Protein AF-A0A7Z8JWU4-F1 (afdb_monomer_lite)

Organism: NCBI:txid156981

Radius of gyration: 21.18 Å; chains: 1; bounding box: 43×50×63 Å

pLDDT: mean 73.36, std 18.47, range [32.0, 95.5]

Structure (mmCIF, N/CA/C/O backbone):
data_AF-A0A7Z8JWU4-F1
#
_entry.id   AF-A0A7Z8JWU4-F1
#
loop_
_atom_site.group_PDB
_atom_site.id
_atom_site.type_symbol
_atom_site.label_atom_id
_atom_site.label_alt_id
_atom_site.label_comp_id
_atom_site.label_asym_id
_atom_site.label_entity_id
_atom_site.label_seq_id
_atom_site.pdbx_PDB_ins_code
_atom_site.Cartn_x
_atom_site.Cartn_y
_atom_site.Cartn_z
_atom_site.occupancy
_atom_site.B_iso_or_equiv
_atom_site.auth_seq_id
_atom_site.auth_comp_id
_atom_site.auth_asym_id
_atom_site.auth_atom_id
_atom_site.pdbx_PDB_model_num
ATOM 1 N N . PRO A 1 1 ? 30.244 -22.881 6.548 1.00 42.47 1 PRO A N 1
ATOM 2 C CA . PRO A 1 1 ? 29.999 -21.462 6.187 1.00 42.47 1 PRO A CA 1
ATOM 3 C C . PRO A 1 1 ? 28.739 -21.293 5.316 1.00 42.47 1 PRO A C 1
ATOM 5 O O . PRO A 1 1 ? 28.680 -21.822 4.210 1.00 42.47 1 PRO A O 1
ATOM 8 N N . ARG A 1 2 ? 27.708 -20.597 5.823 1.00 36.19 2 ARG A N 1
ATOM 9 C CA . ARG A 1 2 ? 26.534 -20.232 5.013 1.00 36.19 2 ARG A CA 1
ATOM 10 C C . ARG A 1 2 ? 26.975 -19.231 3.945 1.00 36.19 2 ARG A C 1
ATOM 12 O O . ARG A 1 2 ? 27.464 -18.157 4.278 1.00 36.19 2 ARG A O 1
ATOM 19 N N . ARG A 1 3 ? 26.824 -19.609 2.674 1.00 32.00 3 ARG A N 1
ATOM 20 C CA . ARG A 1 3 ? 27.004 -18.713 1.526 1.00 32.00 3 ARG A CA 1
ATOM 21 C C . ARG A 1 3 ? 26.084 -17.498 1.734 1.00 32.00 3 ARG A C 1
ATOM 23 O O . ARG A 1 3 ? 24.912 -17.722 2.048 1.00 32.00 3 ARG A O 1
ATOM 30 N N . PRO A 1 4 ? 26.570 -16.250 1.617 1.00 38.50 4 PRO A N 1
ATOM 31 C CA . PRO A 1 4 ? 25.686 -15.095 1.702 1.00 38.50 4 PRO A CA 1
ATOM 32 C C . PRO A 1 4 ? 24.605 -15.240 0.627 1.00 38.50 4 PRO A C 1
ATOM 34 O O . PRO A 1 4 ? 24.901 -15.663 -0.495 1.00 38.50 4 PRO A O 1
ATOM 37 N N . ALA A 1 5 ? 23.350 -14.955 0.983 1.00 45.38 5 ALA A N 1
ATOM 38 C CA . ALA A 1 5 ? 22.288 -14.857 -0.007 1.00 45.38 5 ALA A CA 1
ATOM 39 C C . ALA A 1 5 ? 22.748 -13.841 -1.059 1.00 45.38 5 ALA A C 1
ATOM 41 O O . ALA A 1 5 ? 23.210 -12.757 -0.698 1.00 45.38 5 ALA A O 1
ATOM 42 N N . ALA A 1 6 ? 22.715 -14.223 -2.337 1.00 43.41 6 ALA A N 1
ATOM 43 C CA . ALA A 1 6 ? 23.069 -1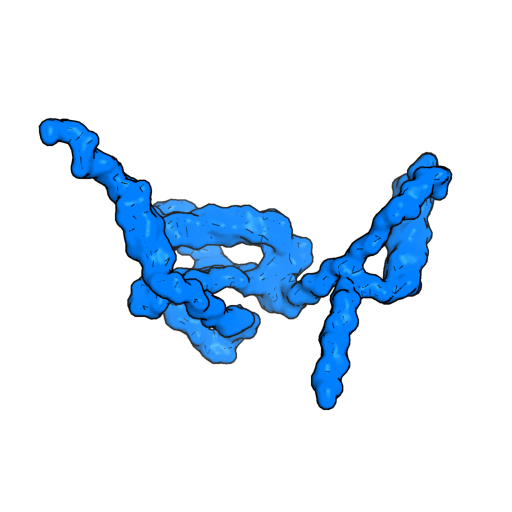3.317 -3.421 1.00 43.41 6 ALA A CA 1
ATOM 44 C C . ALA A 1 6 ? 22.304 -11.996 -3.241 1.00 43.41 6 ALA A C 1
ATOM 46 O O . ALA A 1 6 ? 21.129 -12.029 -2.869 1.00 43.41 6 ALA A O 1
ATOM 47 N N . ALA A 1 7 ? 22.953 -10.855 -3.493 1.00 49.34 7 ALA A N 1
ATOM 48 C CA . ALA A 1 7 ? 22.241 -9.589 -3.627 1.00 49.34 7 ALA A CA 1
ATOM 49 C C . ALA A 1 7 ? 21.087 -9.820 -4.619 1.00 49.34 7 ALA A C 1
ATOM 51 O O . ALA A 1 7 ? 21.309 -10.254 -5.749 1.00 49.34 7 ALA A O 1
ATOM 52 N N . SER A 1 8 ? 19.851 -9.703 -4.151 1.00 55.44 8 SER A N 1
ATOM 53 C CA . SER A 1 8 ? 18.683 -10.216 -4.863 1.00 55.44 8 SER A CA 1
ATOM 54 C C . SER A 1 8 ? 18.453 -9.505 -6.203 1.00 55.44 8 SER A C 1
ATOM 56 O O . SER A 1 8 ? 18.483 -8.280 -6.247 1.00 55.44 8 SER A O 1
ATOM 58 N N . GLY A 1 9 ? 18.065 -10.261 -7.241 1.00 58.19 9 GLY A N 1
ATOM 59 C CA . GLY A 1 9 ? 16.884 -9.868 -8.027 1.00 58.19 9 GLY A CA 1
ATOM 60 C C . GLY A 1 9 ? 17.015 -9.529 -9.516 1.00 58.19 9 GLY A C 1
ATOM 61 O O . GLY A 1 9 ? 16.008 -9.123 -10.083 1.00 58.19 9 GLY A O 1
ATOM 62 N N . LEU A 1 10 ? 18.161 -9.684 -10.186 1.00 66.88 10 LEU A N 1
ATOM 63 C CA . LEU A 1 10 ? 18.258 -9.394 -11.630 1.00 66.88 10 LEU A CA 1
ATOM 64 C C . LEU A 1 10 ? 18.450 -10.657 -12.469 1.00 66.88 10 LEU A C 1
ATOM 66 O O . LEU A 1 10 ? 19.522 -11.255 -12.483 1.00 66.88 10 LEU A O 1
ATOM 70 N N . GLU A 1 11 ? 17.411 -11.024 -13.214 1.00 79.81 11 GLU A N 1
ATOM 71 C CA . GLU A 1 11 ? 17.489 -12.035 -14.267 1.00 79.81 11 GLU A CA 1
ATOM 72 C C . GLU A 1 11 ? 17.812 -11.323 -15.602 1.00 79.81 11 GLU A C 1
ATOM 74 O O . GLU A 1 11 ? 17.049 -10.451 -16.032 1.00 79.81 11 GLU A O 1
ATOM 79 N N . PRO A 1 12 ? 18.954 -11.614 -16.260 1.00 83.12 12 PRO A N 1
ATOM 80 C CA . PRO A 1 12 ? 19.375 -10.883 -17.458 1.00 83.12 12 PRO A CA 1
ATOM 81 C C . PRO A 1 12 ? 18.374 -10.929 -18.620 1.00 83.12 12 PRO A C 1
ATOM 83 O O . PRO A 1 12 ? 18.301 -9.976 -19.400 1.00 83.12 12 PRO A O 1
ATOM 86 N N . ALA A 1 13 ? 17.602 -12.009 -18.775 1.00 86.62 13 ALA A N 1
ATOM 87 C CA . ALA A 1 13 ? 16.575 -12.079 -19.809 1.00 86.62 13 ALA A CA 1
ATOM 88 C C . ALA A 1 13 ? 15.382 -11.157 -19.507 1.00 86.62 13 ALA A C 1
ATOM 90 O O . ALA A 1 13 ? 14.842 -10.567 -20.444 1.00 86.62 13 ALA A O 1
ATOM 91 N N . ALA A 1 14 ? 15.021 -10.943 -18.242 1.00 87.38 14 ALA A N 1
ATOM 92 C CA . ALA A 1 14 ? 14.002 -9.989 -17.819 1.00 87.38 14 ALA A CA 1
ATOM 93 C C . ALA A 1 14 ? 14.408 -8.553 -18.170 1.00 87.38 14 ALA A C 1
ATOM 95 O O . ALA A 1 14 ? 13.600 -7.823 -18.743 1.00 87.38 14 ALA A O 1
ATOM 96 N N . VAL A 1 15 ? 15.675 -8.182 -17.943 1.00 87.31 15 V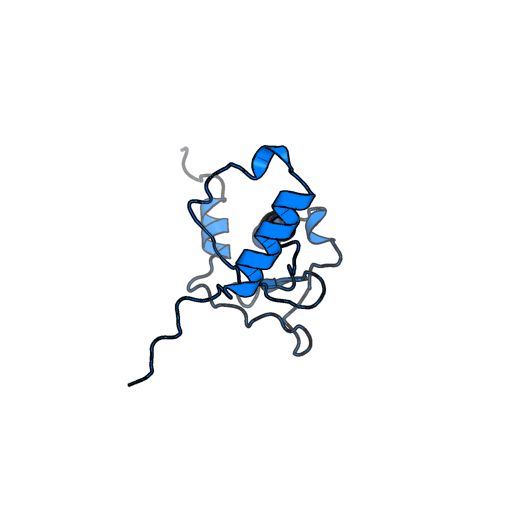AL A N 1
ATOM 97 C CA . VAL A 1 15 ? 16.213 -6.876 -18.368 1.00 87.31 15 VAL A CA 1
ATOM 98 C C . VAL A 1 15 ? 16.114 -6.717 -19.885 1.00 87.31 15 VAL A C 1
ATOM 100 O O . VAL A 1 15 ? 15.596 -5.712 -20.363 1.00 87.31 15 VAL A O 1
ATOM 103 N N . ARG A 1 16 ? 16.533 -7.730 -20.659 1.00 89.38 16 ARG A N 1
ATOM 104 C CA . ARG A 1 16 ? 16.417 -7.707 -22.130 1.00 89.38 16 ARG A CA 1
ATOM 105 C C . ARG A 1 16 ? 14.968 -7.652 -22.618 1.00 89.38 16 ARG A C 1
ATOM 107 O O . ARG A 1 16 ? 14.704 -7.097 -23.681 1.00 89.38 16 ARG A O 1
ATOM 114 N N . ARG A 1 17 ? 14.026 -8.265 -21.895 1.00 91.19 17 ARG A N 1
ATOM 115 C CA . ARG A 1 17 ? 12.593 -8.210 -22.223 1.00 91.19 17 ARG A CA 1
ATOM 116 C C . ARG A 1 17 ? 12.038 -6.807 -21.998 1.00 91.19 17 ARG A C 1
ATOM 118 O O . ARG A 1 17 ? 11.358 -6.301 -22.881 1.00 91.19 17 ARG A O 1
ATOM 125 N N . LEU A 1 18 ? 12.366 -6.183 -20.866 1.00 90.12 18 LEU A N 1
ATOM 126 C CA . LEU A 1 18 ? 11.983 -4.802 -20.574 1.00 90.12 18 LEU A CA 1
ATOM 127 C C . LEU A 1 18 ? 12.560 -3.835 -21.614 1.00 90.12 18 LEU A C 1
ATOM 129 O O . LEU A 1 18 ? 11.839 -2.979 -22.107 1.00 90.12 18 LEU A O 1
ATOM 133 N N . HIS A 1 19 ? 13.828 -4.010 -21.990 1.00 89.31 19 HIS A N 1
ATOM 134 C CA . HIS A 1 19 ? 14.485 -3.172 -22.998 1.00 89.31 19 HIS A CA 1
ATOM 135 C C . HIS A 1 19 ? 13.769 -3.200 -24.351 1.00 89.31 19 HIS A C 1
ATOM 137 O O . HIS A 1 19 ? 13.496 -2.151 -24.921 1.00 89.31 19 HIS A O 1
ATOM 143 N N . ARG A 1 20 ? 13.398 -4.397 -24.825 1.00 91.56 20 ARG A N 1
ATOM 144 C CA . ARG A 1 20 ? 12.617 -4.553 -26.061 1.00 91.56 20 ARG A CA 1
ATOM 145 C C . ARG A 1 20 ? 11.247 -3.886 -25.959 1.00 91.56 20 ARG A C 1
ATOM 147 O O . ARG A 1 20 ? 10.907 -3.096 -26.823 1.00 91.56 20 ARG A O 1
ATOM 154 N N . ALA A 1 21 ? 10.519 -4.122 -24.867 1.00 93.38 21 ALA A N 1
ATOM 155 C CA . ALA A 1 21 ? 9.212 -3.499 -24.659 1.00 93.38 21 ALA A CA 1
ATOM 156 C C . ALA A 1 21 ? 9.291 -1.961 -24.611 1.00 93.38 21 ALA A C 1
ATOM 158 O O . ALA A 1 21 ? 8.418 -1.282 -25.139 1.00 93.38 21 ALA A O 1
ATOM 159 N N . LEU A 1 22 ? 10.341 -1.400 -24.003 1.00 92.25 22 LEU A N 1
ATOM 160 C CA . LEU A 1 22 ? 10.563 0.046 -23.991 1.00 92.25 22 LEU A CA 1
ATOM 161 C C . LEU A 1 22 ? 10.889 0.589 -25.384 1.00 92.25 22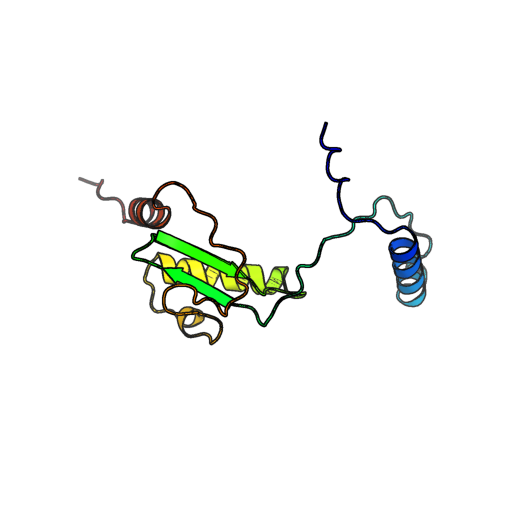 LEU A C 1
ATOM 163 O O . LEU A 1 22 ? 10.398 1.658 -25.720 1.00 92.25 22 LEU A O 1
ATOM 167 N N . ALA A 1 23 ? 11.668 -0.132 -26.194 1.00 91.88 23 ALA A N 1
ATOM 168 C CA . ALA A 1 23 ? 11.937 0.259 -27.577 1.00 91.88 23 ALA A CA 1
ATOM 169 C C . ALA A 1 23 ? 10.661 0.259 -28.437 1.00 91.88 23 ALA A C 1
ATOM 171 O O . ALA A 1 23 ? 10.483 1.156 -29.257 1.00 91.88 23 ALA A O 1
ATOM 172 N N . ASP A 1 24 ? 9.761 -0.702 -28.205 1.00 93.81 24 ASP A N 1
ATOM 173 C CA . ASP A 1 24 ? 8.469 -0.782 -28.896 1.00 93.81 24 ASP A CA 1
ATOM 174 C C . ASP A 1 24 ? 7.527 0.366 -28.483 1.00 93.81 24 ASP A C 1
ATOM 176 O O . ASP A 1 24 ? 6.835 0.941 -29.321 1.00 93.81 24 ASP A O 1
ATOM 180 N N . LEU A 1 25 ? 7.496 0.713 -27.189 1.00 95.50 25 LEU A N 1
ATOM 181 C CA . LEU A 1 25 ? 6.614 1.754 -26.642 1.00 95.50 25 LEU A CA 1
ATOM 182 C C . LEU A 1 25 ? 7.148 3.178 -26.845 1.00 95.50 25 LEU A C 1
ATOM 184 O O . LEU A 1 25 ? 6.360 4.115 -26.959 1.00 95.50 25 LEU A O 1
ATOM 188 N N . LEU A 1 26 ? 8.471 3.352 -26.846 1.00 92.88 26 LEU A N 1
ATOM 189 C CA . LEU A 1 26 ? 9.158 4.645 -26.886 1.00 92.88 26 LEU A CA 1
ATOM 190 C C . LEU A 1 26 ? 10.273 4.623 -27.949 1.00 92.88 26 LEU A C 1
ATOM 192 O O . LEU A 1 26 ? 11.458 4.626 -27.599 1.00 92.88 26 LEU A O 1
ATOM 196 N N . PRO A 1 27 ? 9.925 4.640 -29.249 1.00 88.00 27 PRO A N 1
ATOM 197 C CA . PRO A 1 27 ? 10.888 4.434 -30.333 1.00 88.00 27 PRO A CA 1
ATOM 198 C C . PRO A 1 27 ? 12.019 5.470 -30.354 1.00 88.00 27 PRO A C 1
ATOM 200 O O . PRO A 1 27 ? 13.179 5.129 -30.570 1.00 88.00 27 PRO A O 1
ATOM 203 N N . GLU A 1 28 ? 11.708 6.735 -30.059 1.00 89.44 28 GLU A N 1
ATOM 204 C CA . GLU A 1 28 ? 12.702 7.818 -29.990 1.00 89.44 28 GLU A CA 1
ATOM 205 C C . GLU A 1 28 ? 13.694 7.631 -28.826 1.00 89.44 28 GLU A C 1
ATOM 207 O O . GLU A 1 28 ? 14.847 8.059 -28.899 1.00 89.44 28 GLU A O 1
ATOM 212 N N . GLY A 1 29 ? 13.276 6.928 -27.768 1.00 84.12 29 GLY A N 1
ATOM 213 C CA . GLY A 1 29 ? 14.087 6.640 -26.586 1.00 84.12 29 GLY A CA 1
ATOM 214 C C . GLY A 1 29 ? 15.103 5.512 -26.776 1.00 84.12 29 GLY A C 1
ATOM 215 O O . GLY A 1 29 ? 15.954 5.318 -25.909 1.00 84.12 29 GLY A O 1
ATOM 216 N N . VAL A 1 30 ? 15.068 4.780 -27.896 1.00 83.81 30 VAL A N 1
ATOM 217 C CA . VAL A 1 30 ? 15.913 3.588 -28.113 1.00 83.81 30 VAL A CA 1
ATOM 218 C C . VAL A 1 30 ? 17.414 3.901 -28.150 1.00 83.81 30 VAL A C 1
ATOM 220 O O . VAL A 1 30 ? 18.243 3.046 -27.847 1.00 83.81 30 VAL A O 1
ATOM 223 N N . THR A 1 31 ? 17.778 5.136 -28.502 1.00 85.06 31 THR A N 1
ATOM 224 C CA . THR A 1 31 ? 19.176 5.591 -28.544 1.00 85.06 31 THR A CA 1
ATOM 225 C C . THR A 1 31 ? 19.715 5.979 -27.165 1.00 85.06 31 THR A C 1
ATOM 227 O O . THR A 1 31 ? 20.924 6.155 -26.996 1.00 85.06 31 THR A O 1
ATOM 230 N N . ALA A 1 32 ? 18.843 6.093 -26.158 1.00 88.44 32 ALA A N 1
ATOM 231 C CA . ALA A 1 32 ? 19.239 6.474 -24.815 1.00 88.44 32 ALA A CA 1
ATOM 232 C C . ALA A 1 32 ? 20.050 5.358 -24.140 1.00 88.44 32 ALA A C 1
ATOM 234 O O . ALA A 1 32 ? 19.640 4.198 -24.043 1.00 88.44 32 ALA A O 1
ATOM 235 N N . ARG A 1 33 ? 21.215 5.724 -23.598 1.00 86.69 33 ARG A N 1
ATOM 236 C CA . ARG A 1 33 ? 22.065 4.787 -22.861 1.00 86.69 33 ARG A CA 1
ATOM 237 C C . ARG A 1 33 ? 21.422 4.424 -21.523 1.00 86.69 33 ARG A C 1
ATOM 239 O O . ARG A 1 33 ? 21.270 5.274 -20.650 1.00 86.69 33 ARG A O 1
ATOM 246 N N . THR A 1 34 ? 21.151 3.139 -21.310 1.00 84.38 34 THR A N 1
ATOM 247 C CA . THR A 1 34 ? 20.789 2.621 -19.983 1.00 84.38 34 THR A CA 1
ATOM 248 C C . THR A 1 34 ? 22.023 2.556 -19.095 1.00 84.38 34 THR A C 1
ATOM 250 O O . THR A 1 34 ? 22.990 1.870 -19.416 1.00 84.38 34 THR A O 1
ATOM 253 N N . THR A 1 35 ? 22.002 3.290 -17.985 1.00 88.88 35 THR A N 1
ATOM 254 C CA . THR A 1 35 ? 23.133 3.358 -17.048 1.00 88.88 35 THR A CA 1
ATOM 255 C C . THR A 1 35 ? 23.009 2.358 -15.903 1.00 88.88 35 THR A C 1
ATOM 257 O O . THR A 1 35 ? 24.028 1.892 -15.406 1.00 88.88 35 THR A O 1
ATOM 260 N N . HIS A 1 36 ? 21.782 2.014 -15.502 1.00 85.94 36 HIS A N 1
ATOM 261 C CA . HIS A 1 36 ? 21.495 1.128 -14.376 1.00 85.94 36 HIS A CA 1
ATOM 262 C C . HIS A 1 36 ? 20.243 0.292 -14.650 1.00 85.94 36 HIS A C 1
ATOM 264 O O . HIS A 1 36 ? 19.328 0.732 -15.344 1.00 85.94 36 HIS A O 1
ATOM 270 N N . ALA A 1 37 ? 20.199 -0.899 -14.061 1.00 85.50 37 ALA A N 1
ATOM 271 C CA . ALA A 1 37 ? 19.015 -1.740 -13.985 1.00 85.50 37 ALA A CA 1
ATOM 272 C C . ALA A 1 37 ? 18.934 -2.328 -12.575 1.00 85.50 37 ALA A C 1
ATOM 274 O O . ALA A 1 37 ? 19.963 -2.639 -11.974 1.00 85.50 37 ALA A O 1
ATOM 275 N N . TRP A 1 38 ? 17.722 -2.489 -12.056 1.00 82.81 38 TRP A N 1
ATOM 276 C CA . TRP A 1 38 ? 17.453 -3.147 -10.781 1.00 82.81 38 TRP A CA 1
ATOM 277 C C . TRP A 1 38 ? 16.201 -4.009 -10.905 1.00 82.81 38 TRP A C 1
ATOM 279 O O . TRP A 1 38 ? 15.312 -3.730 -11.708 1.00 82.81 38 TRP A O 1
ATOM 289 N N . GLY A 1 39 ? 16.147 -5.072 -10.113 1.00 81.06 39 GLY A N 1
ATOM 290 C CA . GLY A 1 39 ? 14.933 -5.842 -9.891 1.00 81.06 39 GLY A CA 1
ATOM 291 C C . GLY A 1 39 ? 14.471 -5.639 -8.458 1.00 81.06 39 GLY A C 1
ATOM 292 O O . GLY A 1 39 ? 15.288 -5.448 -7.558 1.00 81.06 39 GLY A O 1
ATOM 293 N N . VAL A 1 40 ? 13.161 -5.681 -8.248 1.00 74.38 40 VAL A N 1
ATOM 294 C CA . VAL A 1 40 ? 12.562 -5.678 -6.915 1.00 74.38 40 VAL A CA 1
ATOM 295 C C . VAL A 1 40 ? 11.875 -7.017 -6.698 1.00 74.38 40 VAL A C 1
ATOM 297 O O . VAL A 1 40 ? 11.200 -7.532 -7.589 1.00 74.38 40 VAL A O 1
ATOM 300 N N . ALA A 1 41 ? 12.076 -7.608 -5.524 1.00 72.19 41 ALA A N 1
ATOM 301 C CA . ALA A 1 41 ? 11.265 -8.740 -5.115 1.00 72.19 41 ALA A CA 1
ATOM 302 C C . ALA A 1 41 ? 9.861 -8.212 -4.803 1.00 72.19 41 ALA A C 1
ATOM 304 O O . ALA A 1 41 ? 9.679 -7.483 -3.829 1.00 72.19 41 ALA A O 1
ATOM 305 N N . LEU A 1 42 ? 8.892 -8.550 -5.650 1.00 68.00 42 LEU A N 1
ATOM 306 C CA . LEU A 1 42 ? 7.489 -8.280 -5.375 1.00 68.00 42 LEU A CA 1
ATOM 307 C C . LEU A 1 42 ? 6.960 -9.404 -4.489 1.00 68.00 42 LEU A C 1
ATOM 309 O O . LEU A 1 42 ? 7.004 -10.584 -4.845 1.00 68.00 42 LEU A O 1
ATOM 313 N N . SER A 1 43 ? 6.498 -9.031 -3.302 1.00 55.41 43 SER A N 1
ATOM 314 C CA . SER A 1 43 ? 5.804 -9.942 -2.405 1.00 55.41 43 SER A CA 1
ATOM 315 C C . SER A 1 43 ? 4.363 -10.062 -2.890 1.00 55.41 43 SER A C 1
ATOM 317 O O . SER A 1 43 ? 3.509 -9.257 -2.529 1.00 55.41 43 SER A O 1
ATOM 319 N N . GLY A 1 44 ? 4.096 -11.052 -3.740 1.00 57.84 44 GLY A N 1
ATOM 320 C CA . GLY A 1 44 ? 2.730 -11.419 -4.098 1.00 57.84 44 GLY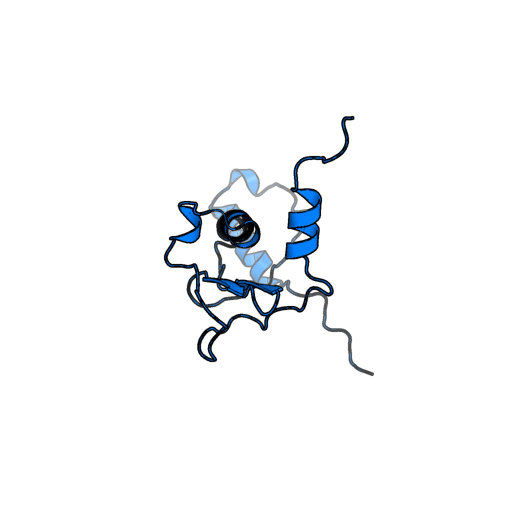 A CA 1
ATOM 321 C C . GLY A 1 44 ? 2.004 -11.998 -2.882 1.00 57.84 44 GLY A C 1
ATOM 322 O O . GLY A 1 44 ? 2.462 -12.973 -2.283 1.00 57.84 44 GLY A O 1
ATOM 323 N N . GLY A 1 45 ? 0.873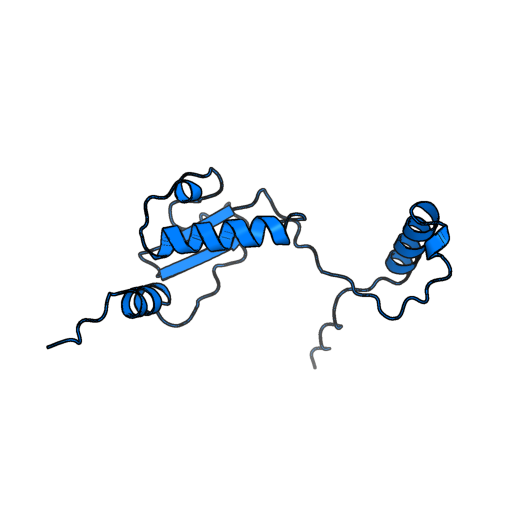 -11.403 -2.518 1.00 58.34 45 GLY A N 1
ATOM 324 C CA . GLY A 1 45 ? 0.042 -11.799 -1.385 1.00 58.34 45 GLY A CA 1
ATOM 325 C C . GLY A 1 45 ? -1.412 -11.365 -1.591 1.00 58.34 45 GLY A C 1
ATOM 326 O O . GLY A 1 45 ? -1.689 -10.645 -2.548 1.00 58.34 45 GLY A O 1
ATOM 327 N N . PRO A 1 46 ? -2.352 -11.838 -0.751 1.00 60.09 46 PRO A N 1
ATOM 328 C CA . PRO A 1 46 ? -3.766 -11.472 -0.854 1.00 60.09 46 PRO A CA 1
ATOM 329 C C . PRO A 1 46 ? -3.966 -9.958 -0.709 1.00 60.09 46 PRO A C 1
ATOM 331 O O . PRO A 1 46 ? -3.048 -9.257 -0.299 1.00 60.09 46 PRO A O 1
ATOM 334 N N . VAL A 1 47 ? -5.181 -9.499 -1.030 1.00 70.69 47 VAL A N 1
ATOM 335 C CA . VAL A 1 47 ? -5.658 -8.106 -0.934 1.00 70.69 47 VAL A CA 1
ATOM 336 C C . VAL A 1 47 ? -5.006 -7.346 0.237 1.00 70.69 47 VAL A C 1
ATOM 338 O O . VAL A 1 47 ? -4.945 -7.911 1.335 1.00 70.69 47 VAL A O 1
ATOM 341 N N . PRO A 1 48 ? -4.565 -6.085 0.033 1.00 79.38 48 PRO A N 1
ATOM 342 C CA . PRO A 1 48 ? -3.937 -5.272 1.068 1.00 79.38 48 PRO A CA 1
ATOM 343 C C . PRO A 1 48 ? -4.692 -5.333 2.396 1.00 79.38 48 PRO A C 1
ATOM 345 O O . PRO A 1 48 ? -5.916 -5.200 2.416 1.00 79.38 48 PRO A O 1
ATOM 348 N N . ALA A 1 49 ? -3.964 -5.523 3.495 1.00 84.69 49 ALA A N 1
ATOM 349 C CA . ALA A 1 49 ? -4.522 -5.608 4.839 1.00 84.69 49 ALA A CA 1
ATOM 350 C C . ALA A 1 49 ? -3.563 -5.009 5.872 1.00 84.69 49 ALA A C 1
ATOM 352 O O . ALA A 1 49 ? -2.343 -5.136 5.763 1.00 84.69 49 ALA A O 1
ATOM 353 N N . LEU A 1 50 ? -4.112 -4.375 6.903 1.00 89.44 50 LEU A N 1
ATOM 354 C CA . LEU A 1 50 ? -3.333 -3.811 8.003 1.00 89.44 50 LEU A CA 1
ATOM 355 C C . LEU A 1 50 ? -4.101 -3.883 9.316 1.00 89.44 50 LEU A C 1
ATOM 357 O O . LEU A 1 50 ? -5.322 -4.023 9.325 1.00 89.44 50 LEU A O 1
ATOM 361 N N . GLY A 1 51 ? -3.396 -3.734 10.431 1.00 89.19 51 GLY A N 1
ATOM 362 C CA . GLY A 1 51 ? -4.025 -3.714 11.745 1.00 89.19 51 GLY A CA 1
ATOM 363 C C . GLY A 1 51 ? -3.119 -3.155 12.831 1.00 89.19 51 GLY A C 1
ATOM 364 O O . GLY A 1 51 ? -1.898 -3.068 12.673 1.00 89.19 51 GLY A O 1
ATOM 365 N N . PHE A 1 52 ? -3.743 -2.785 13.946 1.00 89.25 52 PHE A N 1
ATOM 366 C CA . PHE A 1 52 ? -3.071 -2.380 15.173 1.00 89.25 52 PHE A CA 1
ATOM 367 C C . PHE A 1 52 ? -3.707 -3.110 16.357 1.00 89.25 52 PHE A C 1
ATOM 369 O O . PHE A 1 52 ? -4.910 -2.995 16.593 1.00 89.25 52 PHE A O 1
ATOM 376 N N . ASP A 1 53 ? -2.888 -3.875 17.070 1.00 85.81 53 ASP A N 1
ATOM 377 C CA . ASP A 1 53 ? -3.223 -4.520 18.332 1.00 85.81 53 ASP A CA 1
ATOM 378 C C . ASP A 1 53 ? -2.727 -3.616 19.468 1.00 85.81 53 ASP A C 1
ATOM 380 O O . ASP A 1 53 ? -1.517 -3.466 19.672 1.00 85.81 53 ASP A O 1
ATOM 384 N N . ALA A 1 54 ? -3.667 -2.965 20.157 1.00 82.06 54 ALA A N 1
ATOM 385 C CA . ALA A 1 54 ? -3.367 -2.018 21.225 1.00 82.06 54 ALA A CA 1
ATOM 386 C C . ALA A 1 54 ? -2.838 -2.710 22.489 1.00 82.06 54 ALA A C 1
ATOM 388 O O . ALA A 1 54 ? -1.965 -2.146 23.149 1.00 82.06 54 ALA A O 1
ATOM 389 N N . ASP A 1 55 ? -3.304 -3.929 22.776 1.00 83.62 55 ASP A N 1
ATOM 390 C CA . ASP A 1 55 ? -2.885 -4.711 23.942 1.00 83.62 55 ASP A CA 1
ATOM 391 C C . ASP A 1 55 ? -1.447 -5.211 23.760 1.00 83.62 55 ASP A C 1
ATOM 393 O O . ASP A 1 55 ? -0.631 -5.163 24.681 1.00 83.62 55 ASP A O 1
ATOM 397 N N . ALA A 1 56 ? -1.104 -5.645 22.542 1.00 82.50 56 ALA A N 1
ATOM 398 C CA . ALA A 1 56 ? 0.248 -6.080 22.201 1.00 82.50 56 ALA A CA 1
ATOM 399 C C . ALA A 1 56 ? 1.194 -4.924 21.819 1.00 82.50 56 ALA A C 1
ATOM 401 O O . ALA A 1 56 ? 2.408 -5.128 21.732 1.00 82.50 56 ALA A O 1
ATOM 402 N N . GLY A 1 57 ? 0.663 -3.729 21.540 1.00 82.81 57 GLY A N 1
ATOM 403 C CA . GLY A 1 57 ? 1.427 -2.592 21.020 1.00 82.81 57 GLY A CA 1
ATOM 404 C C . GLY A 1 57 ? 2.022 -2.839 19.627 1.00 82.81 57 GLY A C 1
ATOM 405 O O . GLY A 1 57 ? 3.085 -2.299 19.310 1.00 82.81 57 GLY A O 1
ATOM 406 N N . LEU A 1 58 ? 1.374 -3.669 18.802 1.00 86.69 58 LEU A N 1
ATOM 407 C CA . LEU A 1 58 ? 1.894 -4.131 17.511 1.00 86.69 58 LEU A CA 1
ATOM 408 C C . LEU A 1 58 ? 1.039 -3.635 16.347 1.00 86.69 58 LEU A C 1
ATOM 410 O O . LEU A 1 58 ? -0.157 -3.900 16.278 1.00 86.69 58 LEU A O 1
ATOM 414 N N . ALA A 1 59 ? 1.684 -2.977 15.386 1.00 88.56 59 ALA A N 1
ATOM 415 C CA . ALA A 1 59 ? 1.094 -2.606 14.105 1.00 88.56 59 ALA A CA 1
ATOM 416 C C . ALA A 1 59 ? 1.704 -3.438 12.972 1.00 88.56 59 ALA A C 1
ATOM 418 O O . ALA A 1 59 ? 2.886 -3.793 13.015 1.00 88.56 59 ALA A O 1
ATOM 419 N N . TRP A 1 60 ? 0.910 -3.725 11.947 1.00 86.44 60 TRP A N 1
ATOM 420 C CA . TRP A 1 60 ? 1.348 -4.463 10.767 1.00 86.44 60 TRP A CA 1
ATOM 421 C C . TRP A 1 60 ? 0.612 -3.974 9.518 1.00 86.44 60 TRP A C 1
ATOM 423 O O . TRP A 1 60 ? -0.503 -3.460 9.601 1.00 86.44 60 TRP A O 1
ATOM 433 N N . ALA A 1 61 ? 1.253 -4.143 8.365 1.00 86.56 61 ALA A N 1
ATOM 434 C CA . ALA A 1 61 ? 0.677 -3.924 7.046 1.00 86.56 61 ALA A CA 1
ATOM 435 C C . ALA A 1 61 ? 1.269 -4.968 6.095 1.00 86.56 61 ALA A C 1
ATOM 437 O O . ALA A 1 61 ? 2.485 -5.168 6.084 1.00 86.56 61 ALA A O 1
ATOM 438 N N . ASP A 1 62 ? 0.413 -5.640 5.335 1.00 78.25 62 ASP A N 1
ATOM 439 C CA . ASP A 1 62 ? 0.788 -6.679 4.380 1.00 78.25 62 ASP A CA 1
ATOM 440 C C . ASP A 1 62 ? -0.153 -6.671 3.164 1.00 78.25 62 ASP A C 1
ATOM 442 O O . ASP A 1 62 ? -1.107 -5.895 3.100 1.00 78.25 62 ASP A O 1
ATOM 446 N N . GLY A 1 63 ? 0.112 -7.529 2.181 1.00 69.25 63 GLY A N 1
ATOM 447 C CA . GLY A 1 63 ? -0.744 -7.724 1.018 1.00 69.25 63 GLY A CA 1
ATOM 448 C C . GLY A 1 63 ? -0.736 -6.543 0.055 1.00 69.25 63 GLY A C 1
ATOM 449 O O . GLY A 1 63 ? -1.584 -6.471 -0.824 1.00 69.25 63 GLY A O 1
ATOM 450 N N . THR A 1 64 ? 0.203 -5.601 0.194 1.00 60.97 64 THR A N 1
ATOM 451 C CA . THR A 1 64 ? 0.272 -4.409 -0.666 1.00 60.97 64 THR A CA 1
ATOM 452 C C . THR A 1 64 ? 0.521 -4.740 -2.139 1.00 60.97 64 THR A C 1
ATOM 454 O O . THR A 1 64 ? 0.278 -3.883 -2.985 1.00 60.97 64 THR A O 1
ATOM 457 N N . GLY A 1 65 ? 0.956 -5.971 -2.439 1.00 66.25 65 GLY A N 1
ATOM 458 C CA . GLY A 1 65 ? 1.062 -6.509 -3.793 1.00 66.25 65 GLY A CA 1
ATOM 459 C C . GLY A 1 65 ? 1.849 -5.597 -4.734 1.00 66.25 65 GLY A C 1
ATOM 460 O O . GLY A 1 65 ? 2.866 -5.015 -4.348 1.00 66.25 65 GLY A O 1
ATOM 461 N N . ASP A 1 66 ? 1.343 -5.465 -5.963 1.00 65.44 66 ASP A N 1
ATOM 462 C CA . ASP A 1 66 ? 1.929 -4.636 -7.024 1.00 65.44 66 ASP A CA 1
ATOM 463 C C . ASP A 1 66 ? 1.590 -3.136 -6.872 1.00 65.44 66 ASP A C 1
ATOM 465 O O . ASP A 1 66 ? 2.266 -2.284 -7.449 1.00 65.44 66 ASP A O 1
ATOM 469 N N . ASP A 1 67 ? 0.623 -2.787 -6.013 1.00 71.81 67 ASP A N 1
ATOM 470 C CA . ASP A 1 67 ? 0.204 -1.404 -5.719 1.00 71.81 67 ASP A CA 1
ATOM 471 C C . ASP A 1 67 ? 1.086 -0.719 -4.654 1.00 71.81 67 ASP A C 1
ATOM 473 O O . ASP A 1 67 ? 0.727 0.321 -4.092 1.00 71.81 67 ASP A O 1
ATOM 477 N N . GLY A 1 68 ? 2.253 -1.296 -4.353 1.00 73.12 68 GLY A N 1
ATOM 478 C CA . GLY A 1 68 ? 3.037 -1.054 -3.139 1.00 73.12 68 GLY A CA 1
ATOM 479 C C . GLY A 1 68 ? 3.271 0.409 -2.748 1.00 73.12 68 GLY A C 1
ATOM 480 O O . GLY A 1 68 ? 3.218 0.731 -1.562 1.00 73.12 68 GLY A O 1
ATOM 481 N N . VAL A 1 69 ? 3.485 1.316 -3.708 1.00 81.88 69 VAL A N 1
ATOM 482 C CA . VAL A 1 69 ? 3.712 2.746 -3.411 1.00 81.88 69 VAL A CA 1
ATOM 483 C C . VAL A 1 69 ? 2.419 3.441 -2.981 1.00 81.88 69 VAL A C 1
ATOM 485 O O . VAL A 1 69 ? 2.384 4.114 -1.948 1.00 81.88 69 VAL A O 1
ATOM 488 N N . ALA A 1 70 ? 1.342 3.263 -3.748 1.00 82.75 70 ALA A N 1
ATOM 489 C CA . ALA A 1 70 ? 0.049 3.866 -3.444 1.00 82.75 70 ALA A CA 1
ATOM 490 C C . ALA A 1 70 ? -0.557 3.249 -2.173 1.00 82.75 70 ALA A C 1
ATOM 492 O O . ALA A 1 70 ? -0.976 3.973 -1.264 1.00 82.75 70 ALA A O 1
ATOM 493 N N . ALA A 1 71 ? -0.519 1.918 -2.074 1.00 83.69 71 ALA A N 1
ATOM 494 C CA . ALA A 1 71 ? -0.975 1.175 -0.907 1.00 83.69 71 ALA A CA 1
ATOM 495 C C . ALA A 1 71 ? -0.159 1.530 0.347 1.00 83.69 71 ALA A C 1
ATOM 497 O O . ALA A 1 71 ? -0.735 1.713 1.417 1.00 83.69 71 ALA A O 1
ATOM 498 N N . GLY A 1 72 ? 1.161 1.713 0.225 1.00 86.06 72 GLY A N 1
ATOM 499 C CA . GLY A 1 72 ? 2.031 2.124 1.330 1.00 86.06 72 GLY A CA 1
ATOM 500 C C . GLY A 1 72 ? 1.670 3.497 1.904 1.00 86.06 72 GLY A C 1
ATOM 501 O O . GLY A 1 72 ? 1.582 3.651 3.123 1.00 86.06 72 GLY A O 1
ATOM 502 N N . ASN A 1 73 ? 1.385 4.483 1.045 1.00 90.56 73 ASN A N 1
ATOM 503 C CA . ASN A 1 73 ? 0.922 5.803 1.485 1.00 90.56 73 ASN A CA 1
ATOM 504 C C . ASN A 1 73 ? -0.415 5.718 2.241 1.00 90.56 73 ASN A C 1
ATOM 506 O O . ASN A 1 73 ? -0.559 6.276 3.332 1.00 90.56 73 ASN A O 1
ATOM 510 N N . LEU A 1 74 ? -1.387 4.992 1.683 1.00 91.56 74 LEU A N 1
ATOM 511 C CA . LEU A 1 74 ? -2.685 4.799 2.328 1.00 91.56 74 LEU A CA 1
ATOM 512 C C . LEU A 1 74 ? -2.535 4.053 3.669 1.00 91.56 74 LEU A C 1
ATOM 514 O O . LEU A 1 74 ? -3.206 4.396 4.646 1.00 91.56 74 LEU A O 1
ATOM 518 N N . ALA A 1 75 ? -1.612 3.090 3.747 1.00 90.56 75 ALA A N 1
ATOM 519 C CA . ALA A 1 75 ? -1.393 2.270 4.933 1.00 90.56 75 ALA A CA 1
ATOM 520 C C . ALA A 1 75 ? -0.769 3.096 6.054 1.00 90.56 75 ALA A C 1
ATOM 522 O O . ALA A 1 75 ? -1.235 3.035 7.188 1.00 90.56 75 ALA A O 1
ATOM 523 N N . GLY A 1 76 ? 0.221 3.935 5.731 1.00 91.81 76 GLY A N 1
ATOM 524 C CA . GLY A 1 76 ? 0.837 4.850 6.690 1.00 91.81 76 GLY A CA 1
ATOM 525 C C . GLY A 1 76 ? -0.175 5.817 7.306 1.00 91.81 76 GLY A C 1
ATOM 526 O O . GLY A 1 76 ? -0.209 5.973 8.525 1.00 91.81 76 GLY A O 1
ATOM 527 N N . ARG A 1 77 ? -1.053 6.410 6.485 1.00 95.06 77 ARG A N 1
ATOM 528 C CA . ARG A 1 77 ? -2.114 7.311 6.971 1.00 95.06 77 ARG A CA 1
ATOM 529 C C . ARG A 1 77 ? -3.137 6.580 7.838 1.00 95.06 77 ARG A C 1
ATOM 531 O O . ARG A 1 77 ? -3.510 7.082 8.892 1.00 95.06 77 ARG A O 1
ATOM 538 N N . THR A 1 78 ? -3.540 5.378 7.434 1.00 94.12 78 THR A N 1
ATOM 539 C CA . THR A 1 78 ? -4.493 4.569 8.208 1.00 94.12 78 THR A CA 1
ATOM 540 C C . THR A 1 78 ? -3.899 4.131 9.547 1.00 94.12 78 THR A C 1
ATOM 542 O O . THR A 1 78 ? -4.554 4.248 10.578 1.00 94.12 78 THR A O 1
ATOM 545 N N . LEU A 1 79 ? -2.638 3.685 9.565 1.00 92.81 79 LEU A N 1
ATOM 546 C CA . LEU A 1 79 ? -1.930 3.333 10.797 1.00 92.81 79 LEU A CA 1
ATOM 547 C C . LEU A 1 79 ? -1.734 4.543 11.711 1.00 92.81 79 LEU A C 1
ATOM 549 O O . LEU A 1 79 ? -1.845 4.392 12.921 1.00 92.81 79 LEU A O 1
ATOM 553 N N . ALA A 1 80 ? -1.485 5.735 11.165 1.00 93.75 80 ALA A N 1
ATOM 554 C CA . ALA A 1 80 ? -1.406 6.953 11.967 1.00 93.75 80 ALA A CA 1
ATOM 555 C C . ALA A 1 80 ? -2.734 7.243 12.692 1.00 93.75 80 ALA A C 1
ATOM 557 O O . ALA A 1 80 ? -2.718 7.515 13.894 1.00 93.75 80 ALA A O 1
ATOM 558 N N . GLU A 1 81 ? -3.879 7.114 12.009 1.00 93.81 81 GLU A N 1
ATOM 559 C CA . GLU A 1 81 ? -5.201 7.267 12.641 1.00 93.81 81 GLU A CA 1
ATOM 560 C C . GLU A 1 81 ? -5.434 6.192 13.717 1.00 93.81 81 GLU A C 1
ATOM 562 O O . GLU A 1 81 ? -5.788 6.517 14.849 1.00 93.81 81 GLU A O 1
ATOM 567 N N . LEU A 1 82 ? -5.131 4.924 13.417 1.00 91.38 82 LEU A N 1
ATOM 568 C CA . LEU A 1 82 ? -5.270 3.819 14.375 1.00 91.38 82 LEU A CA 1
ATOM 569 C C . LEU A 1 82 ? -4.381 3.986 15.619 1.00 91.38 82 LEU A C 1
ATOM 571 O O . LEU A 1 82 ? -4.837 3.736 16.732 1.00 91.38 82 LEU A O 1
ATOM 575 N N . LEU A 1 83 ? -3.127 4.418 15.450 1.00 91.19 83 LEU A N 1
ATOM 576 C CA . LEU A 1 83 ? -2.157 4.587 16.542 1.00 91.19 83 LEU A CA 1
ATOM 577 C C . LEU A 1 83 ? -2.473 5.781 17.447 1.00 91.19 83 LEU A C 1
ATOM 579 O O . LEU A 1 83 ? -2.134 5.761 18.631 1.00 91.19 83 LEU A O 1
ATOM 583 N N . THR A 1 84 ? -3.083 6.825 16.889 1.00 90.50 84 THR A N 1
ATOM 584 C CA . THR A 1 84 ? -3.503 8.020 17.635 1.00 90.50 84 THR A CA 1
ATOM 585 C C . THR A 1 84 ? -4.902 7.884 18.231 1.00 90.50 84 THR A C 1
ATOM 587 O O . THR A 1 84 ? -5.294 8.718 19.042 1.00 90.50 84 THR A O 1
ATOM 590 N N . GLY A 1 85 ? -5.641 6.829 17.872 1.00 87.12 85 GLY A N 1
ATOM 591 C CA . GLY A 1 85 ? -7.027 6.632 18.295 1.00 87.12 85 GLY A CA 1
ATOM 592 C C . GLY A 1 85 ? -8.012 7.569 17.591 1.00 87.12 85 GLY A C 1
ATOM 593 O O . GLY A 1 85 ? -9.113 7.781 18.093 1.00 87.12 85 GLY A O 1
ATOM 594 N N .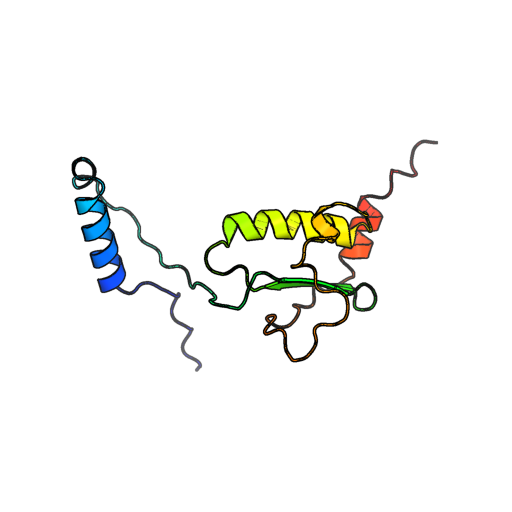 ALA A 1 86 ? -7.626 8.145 16.450 1.00 88.94 86 ALA A N 1
ATOM 595 C CA . ALA A 1 86 ? -8.504 8.989 15.655 1.00 88.94 86 ALA A CA 1
ATOM 596 C C . ALA A 1 86 ? -9.579 8.142 14.954 1.00 88.94 86 ALA A C 1
ATOM 598 O O . ALA A 1 86 ? -9.271 7.131 14.323 1.00 88.94 86 ALA A O 1
ATOM 599 N N . ASP A 1 87 ? -10.839 8.582 15.004 1.00 85.06 87 ASP A N 1
ATOM 600 C CA . ASP A 1 87 ? -11.962 7.917 14.324 1.00 85.06 87 ASP A CA 1
ATOM 601 C C . ASP A 1 87 ? -12.190 8.466 12.900 1.00 85.06 87 ASP A C 1
ATOM 603 O O . ASP A 1 87 ? -13.251 8.987 12.533 1.00 85.06 87 ASP A O 1
ATOM 607 N N . GLY A 1 88 ? -11.137 8.404 12.085 1.00 90.50 88 GLY A N 1
ATOM 608 C CA . GLY A 1 88 ? -11.148 8.896 10.710 1.00 90.50 88 GLY A CA 1
ATOM 609 C C . GLY A 1 88 ? -11.743 7.901 9.710 1.00 90.50 88 GLY A C 1
ATOM 610 O O . GLY A 1 88 ? -11.916 6.710 9.983 1.00 90.50 88 GLY A O 1
ATOM 611 N N . ALA A 1 89 ? -12.068 8.394 8.511 1.00 95.19 89 ALA A N 1
ATOM 612 C CA . ALA A 1 89 ? -12.648 7.579 7.441 1.00 95.19 89 ALA A CA 1
ATOM 613 C C . ALA A 1 89 ? -11.722 6.436 6.989 1.00 95.19 89 ALA A C 1
ATOM 615 O O . ALA A 1 89 ? -12.215 5.393 6.559 1.00 95.19 89 ALA A O 1
ATOM 616 N N . LEU A 1 90 ? -10.399 6.594 7.121 1.00 94.75 90 LEU A N 1
ATOM 617 C CA . LEU A 1 90 ? -9.442 5.564 6.714 1.00 94.75 90 LEU A CA 1
ATOM 618 C C . LEU A 1 90 ? -9.517 4.333 7.622 1.00 94.75 90 LEU A C 1
ATOM 620 O O . LEU A 1 90 ? -9.378 3.207 7.145 1.00 94.75 90 LEU A O 1
ATOM 624 N N . THR A 1 91 ? -9.820 4.522 8.909 1.00 93.00 91 THR A N 1
ATOM 625 C CA . THR A 1 91 ? -9.973 3.412 9.868 1.00 93.00 91 THR A CA 1
ATOM 626 C C . THR A 1 91 ? -11.200 2.524 9.609 1.00 93.00 91 THR A C 1
ATOM 628 O O . THR A 1 91 ? -11.296 1.428 10.171 1.00 93.00 91 THR A O 1
ATOM 631 N N . ARG A 1 92 ? -12.138 2.986 8.769 1.00 92.44 92 ARG A N 1
ATOM 632 C CA . ARG A 1 92 ? -13.369 2.275 8.378 1.00 92.44 92 ARG A CA 1
ATOM 633 C C . ARG A 1 92 ? -13.239 1.520 7.053 1.00 92.44 92 ARG A C 1
ATOM 635 O O . ARG A 1 92 ? -14.177 0.837 6.649 1.00 92.44 92 ARG A O 1
ATOM 642 N N . LEU A 1 93 ? -12.103 1.643 6.367 1.00 92.81 93 LEU A N 1
ATOM 643 C CA . LEU A 1 93 ? -11.862 0.944 5.108 1.00 92.81 93 LEU A CA 1
ATOM 644 C C . LEU A 1 93 ? -11.798 -0.582 5.325 1.00 92.81 93 LEU A C 1
ATOM 646 O O . LEU A 1 93 ? -11.280 -1.034 6.348 1.00 92.81 93 LEU A O 1
ATOM 650 N N . PRO A 1 94 ? -12.248 -1.394 4.349 1.00 88.69 94 PRO A N 1
ATOM 651 C CA . PRO A 1 94 ? -12.413 -2.847 4.508 1.00 88.69 94 PRO A CA 1
ATOM 652 C C . PRO A 1 94 ? -11.099 -3.620 4.698 1.00 88.69 94 PRO A C 1
ATOM 654 O O . PRO A 1 94 ? -11.114 -4.783 5.085 1.00 88.69 94 PRO A O 1
ATOM 657 N N . TRP A 1 95 ? -9.960 -2.981 4.442 1.00 88.19 95 TRP A N 1
ATOM 658 C CA . TRP A 1 95 ? -8.632 -3.551 4.653 1.00 88.19 95 TRP A CA 1
ATOM 659 C C . TRP A 1 95 ? -8.113 -3.456 6.097 1.00 88.19 95 TRP A C 1
ATOM 661 O O . TRP A 1 95 ? -7.056 -4.009 6.412 1.00 88.19 95 TRP A O 1
ATOM 671 N N . VAL A 1 96 ? -8.831 -2.746 6.977 1.00 91.38 96 VAL A N 1
ATOM 672 C CA . VAL A 1 96 ? -8.484 -2.653 8.397 1.00 91.38 96 VAL A CA 1
ATOM 673 C C . VAL A 1 96 ? -8.963 -3.915 9.099 1.00 91.38 96 VAL A C 1
ATOM 675 O O . VAL A 1 96 ? -10.158 -4.131 9.297 1.00 91.38 96 VAL A O 1
ATOM 678 N N . VAL A 1 97 ? -8.014 -4.733 9.531 1.00 88.44 97 VAL A N 1
ATOM 679 C CA . VAL A 1 97 ? -8.271 -5.932 10.320 1.00 88.44 97 VAL A CA 1
ATOM 680 C C . VAL A 1 97 ? -8.325 -5.549 11.795 1.00 88.44 97 VAL A C 1
ATOM 682 O O . VAL A 1 97 ? -7.371 -5.008 12.358 1.00 88.44 97 VAL A O 1
ATOM 685 N N . ARG A 1 98 ? -9.472 -5.822 12.423 1.00 82.88 98 ARG A N 1
ATOM 686 C CA . ARG A 1 98 ? -9.710 -5.594 13.852 1.00 82.88 98 ARG A CA 1
ATOM 687 C C . ARG A 1 98 ? -9.460 -6.895 14.623 1.00 82.88 98 ARG A C 1
ATOM 689 O O . ARG A 1 98 ? -10.012 -7.931 14.263 1.00 82.88 98 ARG A O 1
ATOM 696 N N . GLY A 1 99 ? -8.651 -6.824 15.682 1.00 68.88 99 GLY A N 1
ATOM 697 C CA . GLY A 1 99 ? -8.259 -7.970 16.512 1.00 68.88 99 GLY A CA 1
ATOM 698 C C . GLY A 1 99 ? -6.877 -8.545 16.173 1.00 68.88 99 GLY A C 1
ATOM 699 O O . GLY A 1 99 ? -6.200 -8.095 15.247 1.00 68.88 99 GLY A O 1
ATOM 700 N N . THR A 1 100 ? -6.439 -9.534 16.955 1.00 55.16 100 THR A N 1
ATOM 701 C CA . THR A 1 100 ? -5.138 -10.203 16.795 1.00 55.16 100 THR A CA 1
ATOM 702 C C . THR A 1 100 ? -5.070 -10.923 15.440 1.00 55.16 100 THR A C 1
ATOM 704 O O . THR A 1 100 ? -6.071 -11.528 15.043 1.00 55.16 100 THR A O 1
ATOM 707 N N . PRO A 1 101 ? -3.929 -10.921 14.716 1.00 54.75 101 PRO A N 1
ATOM 708 C CA . PRO A 1 101 ? -3.811 -11.649 13.454 1.00 54.75 101 PRO A CA 1
ATOM 709 C C . PRO A 1 101 ? -4.141 -13.133 13.656 1.00 54.75 101 PRO A C 1
ATOM 711 O O . PRO A 1 101 ? -3.374 -13.887 14.257 1.00 54.75 101 PRO A O 1
ATOM 714 N N . GLY A 1 102 ? -5.310 -13.561 13.182 1.00 46.62 102 GLY A N 1
ATOM 715 C CA . GLY A 1 102 ? -5.677 -14.968 13.146 1.00 46.62 102 GLY A CA 1
ATOM 716 C C . GLY A 1 102 ? -4.850 -15.700 12.092 1.00 46.62 102 GLY A C 1
ATOM 717 O O . GLY A 1 102 ? -4.513 -15.135 11.056 1.00 46.62 102 GLY A O 1
ATOM 718 N N . ARG A 1 103 ? -4.593 -16.990 12.331 1.00 41.44 103 ARG A N 1
ATOM 719 C CA . ARG A 1 103 ? -3.815 -17.962 11.523 1.00 41.44 103 ARG A CA 1
ATOM 720 C C . ARG A 1 103 ? -4.136 -18.026 10.008 1.00 41.44 103 ARG A C 1
ATOM 722 O O . ARG A 1 103 ? -3.519 -18.816 9.300 1.00 41.44 103 ARG A O 1
ATOM 729 N N . GLY A 1 104 ? -5.111 -17.253 9.525 1.00 40.06 104 GLY A N 1
ATOM 730 C CA . GLY A 1 104 ? -5.545 -17.153 8.131 1.00 40.06 104 GLY A CA 1
ATOM 731 C C . GLY A 1 104 ? -5.072 -15.900 7.384 1.00 40.06 104 GLY A C 1
ATOM 732 O O . GLY A 1 104 ? -5.068 -15.922 6.155 1.00 40.06 104 GLY A O 1
ATOM 733 N N . THR A 1 105 ? -4.616 -14.837 8.060 1.00 45.03 105 THR A N 1
ATOM 734 C CA . THR A 1 105 ? -3.867 -13.783 7.367 1.00 45.03 105 THR A CA 1
ATOM 735 C C . THR A 1 105 ? -2.437 -14.286 7.213 1.00 45.03 105 THR A C 1
ATOM 737 O O . THR A 1 105 ? -1.724 -14.499 8.190 1.00 45.03 105 THR A O 1
ATOM 740 N N . ARG A 1 106 ? -1.969 -14.480 5.974 1.00 46.59 106 ARG A N 1
ATOM 741 C CA . ARG A 1 106 ? -0.528 -14.625 5.690 1.00 46.59 106 ARG A CA 1
ATOM 742 C C . ARG A 1 106 ? 0.190 -13.281 5.875 1.00 46.59 106 ARG A C 1
ATOM 744 O O . ARG A 1 106 ? 1.070 -12.956 5.092 1.00 46.59 106 ARG A O 1
ATOM 751 N N . ALA A 1 107 ? -0.213 -12.518 6.894 1.00 49.00 107 ALA A N 1
ATOM 752 C CA . ALA A 1 107 ? 0.529 -11.385 7.381 1.00 49.00 107 ALA A CA 1
ATOM 753 C C . ALA A 1 107 ? 1.890 -11.934 7.821 1.00 49.00 107 ALA A C 1
ATOM 755 O O . ALA A 1 107 ? 1.988 -12.722 8.765 1.00 49.00 107 ALA A O 1
ATOM 756 N N . SER A 1 108 ? 2.931 -11.593 7.075 1.00 47.19 108 SER A N 1
ATOM 757 C CA . SER A 1 108 ? 4.315 -11.631 7.501 1.00 47.19 108 SER A CA 1
ATOM 758 C C . SER A 1 108 ? 4.362 -11.228 8.973 1.00 47.19 108 SER A C 1
ATOM 760 O O . SER A 1 108 ? 3.854 -10.179 9.368 1.00 47.19 108 SER A O 1
ATOM 762 N N . ALA A 1 109 ? 4.851 -12.161 9.797 1.00 48.97 109 ALA A N 1
ATOM 763 C CA . ALA A 1 109 ? 4.688 -12.124 11.244 1.00 48.97 109 ALA A CA 1
ATOM 764 C C . ALA A 1 109 ? 4.995 -10.722 11.800 1.00 48.97 109 ALA A C 1
ATOM 766 O O . ALA A 1 109 ? 6.008 -10.135 11.395 1.00 48.97 109 ALA A O 1
ATOM 767 N N . PRO A 1 110 ? 4.160 -10.188 12.713 1.00 50.28 110 PRO A N 1
ATOM 768 C CA . PRO A 1 110 ? 4.326 -8.835 13.219 1.00 50.28 110 PRO A CA 1
ATOM 769 C C . PRO A 1 110 ? 5.755 -8.660 13.737 1.00 50.28 110 PRO A C 1
ATOM 771 O O . PRO A 1 110 ? 6.208 -9.367 14.643 1.00 50.28 110 PRO A O 1
ATOM 774 N N . ARG A 1 111 ? 6.504 -7.742 13.118 1.00 50.66 111 ARG A N 1
ATOM 775 C CA . ARG A 1 111 ? 7.856 -7.415 13.568 1.00 50.66 111 ARG A CA 1
ATOM 776 C C . ARG A 1 111 ? 7.729 -6.646 14.874 1.00 50.66 111 ARG A C 1
ATOM 778 O O . ARG A 1 111 ? 7.170 -5.554 14.897 1.00 50.66 111 ARG A O 1
ATOM 785 N N . ARG A 1 112 ? 8.255 -7.216 15.961 1.00 40.97 112 ARG A N 1
ATOM 786 C CA . ARG A 1 112 ? 8.341 -6.536 17.258 1.00 40.97 112 ARG A CA 1
ATOM 787 C C . ARG A 1 112 ? 9.203 -5.283 17.104 1.00 40.97 112 ARG A C 1
ATOM 789 O O . ARG A 1 112 ? 10.426 -5.380 17.040 1.00 40.97 112 ARG A O 1
ATOM 796 N N . ALA A 1 113 ? 8.578 -4.113 17.050 1.00 44.47 113 ALA A N 1
ATOM 797 C CA . ALA A 1 113 ? 9.268 -2.872 17.360 1.00 44.47 113 ALA A CA 1
ATOM 798 C C . ALA A 1 113 ? 9.493 -2.860 18.879 1.00 44.47 113 ALA A C 1
ATOM 800 O O . ALA A 1 113 ? 8.539 -2.900 19.651 1.00 44.47 113 ALA A O 1
ATOM 801 N N . GLY A 1 114 ? 10.751 -2.914 19.316 1.00 35.12 114 GLY A N 1
ATOM 802 C CA . GLY A 1 114 ? 11.091 -2.817 20.734 1.00 35.12 114 GLY A CA 1
ATOM 803 C C . GLY A 1 114 ? 10.665 -1.461 21.302 1.00 35.12 114 GLY A C 1
ATOM 804 O O . GLY A 1 114 ? 10.993 -0.420 20.730 1.00 35.12 114 GLY A O 1
ATOM 805 N N . GLY A 1 115 ? 9.951 -1.493 22.431 1.00 51.34 115 GLY A N 1
ATOM 806 C CA . GLY A 1 115 ? 9.346 -0.324 23.071 1.00 51.34 115 GLY A CA 1
ATOM 807 C C . GLY A 1 115 ? 8.039 0.090 22.395 1.00 51.34 115 GLY A C 1
ATOM 808 O O . GLY A 1 115 ? 7.929 0.089 21.171 1.00 51.34 115 GLY A O 1
ATOM 809 N N . THR A 1 116 ? 7.042 0.453 23.195 1.00 61.59 116 THR A N 1
ATOM 810 C CA . THR A 1 116 ? 5.711 0.919 22.782 1.00 61.59 116 THR A CA 1
ATOM 811 C C . THR A 1 116 ? 5.826 2.193 21.943 1.00 61.59 116 THR A C 1
ATOM 813 O O . THR A 1 116 ? 5.677 3.321 22.410 1.00 61.59 116 THR A O 1
ATOM 816 N N . LEU A 1 117 ? 6.098 2.030 20.648 1.00 59.06 117 LEU A N 1
ATOM 817 C CA . LEU A 1 117 ? 6.135 3.107 19.660 1.00 59.06 117 LEU A CA 1
ATOM 818 C C . LEU A 1 117 ? 4.866 3.970 19.748 1.00 59.06 117 LEU A C 1
ATOM 820 O O . LEU A 1 117 ? 4.952 5.188 19.639 1.00 59.06 117 LEU A O 1
ATOM 824 N N . ALA A 1 118 ? 3.721 3.350 20.046 1.00 58.16 118 ALA A N 1
ATOM 825 C CA . ALA A 1 118 ? 2.451 4.026 20.290 1.00 58.16 118 ALA A CA 1
ATOM 826 C C . ALA A 1 118 ? 2.464 4.954 21.523 1.00 58.16 118 ALA A C 1
ATOM 828 O O . ALA A 1 118 ? 1.887 6.036 21.467 1.00 58.16 118 ALA A O 1
ATOM 829 N N . GLU A 1 119 ? 3.114 4.570 22.627 1.00 61.75 119 GLU A N 1
ATOM 830 C CA . GLU A 1 119 ? 3.267 5.433 23.812 1.00 61.75 119 GLU A CA 1
ATOM 831 C C . GLU A 1 119 ? 4.278 6.548 23.552 1.00 61.75 119 GLU A C 1
ATOM 833 O O . GLU A 1 119 ? 4.051 7.686 23.946 1.00 61.75 119 GLU A O 1
ATOM 838 N N . ARG A 1 120 ? 5.355 6.269 22.808 1.00 62.97 120 ARG A N 1
ATOM 839 C CA . ARG A 1 120 ? 6.340 7.288 22.408 1.00 62.97 120 ARG A CA 1
ATOM 840 C C . ARG A 1 120 ? 5.759 8.322 21.446 1.00 62.97 120 ARG A C 1
ATOM 842 O O . ARG A 1 120 ? 6.109 9.495 21.532 1.00 62.97 120 ARG A O 1
ATOM 849 N N . ILE A 1 121 ? 4.896 7.894 20.525 1.00 65.88 121 ILE A N 1
ATOM 850 C CA . ILE A 1 121 ? 4.172 8.788 19.616 1.00 65.88 121 ILE A CA 1
ATOM 851 C C . ILE A 1 121 ? 3.141 9.601 20.405 1.00 65.88 121 ILE A C 1
ATOM 853 O O . ILE A 1 121 ? 3.142 10.820 20.284 1.00 65.88 121 ILE A O 1
ATOM 857 N N . ARG A 1 122 ? 2.331 8.974 21.273 1.00 63.50 122 ARG A N 1
ATOM 858 C CA . ARG A 1 122 ? 1.379 9.701 22.135 1.00 63.50 122 ARG A CA 1
ATOM 859 C C . ARG A 1 122 ? 2.069 10.698 23.063 1.00 63.50 122 ARG A C 1
ATOM 861 O O . ARG A 1 122 ? 1.627 11.834 23.146 1.00 63.50 122 ARG A O 1
ATOM 868 N N . GLY A 1 123 ? 3.183 10.318 23.683 1.00 64.88 123 GLY A N 1
ATOM 869 C CA . GLY A 1 123 ? 3.977 11.209 24.531 1.00 64.88 123 GLY A CA 1
ATOM 870 C C . GLY A 1 123 ? 4.612 12.380 23.773 1.00 64.88 123 GLY A C 1
ATOM 871 O O . GLY A 1 123 ? 4.833 13.426 24.365 1.00 64.88 123 GLY A O 1
ATOM 872 N N . ARG A 1 124 ? 4.871 12.239 22.464 1.00 61.66 124 ARG A N 1
ATOM 873 C CA . ARG A 1 124 ? 5.361 13.332 21.600 1.00 61.66 124 ARG A CA 1
ATOM 874 C C . ARG A 1 124 ? 4.258 14.199 20.997 1.00 61.66 124 ARG A C 1
ATOM 876 O O . ARG A 1 124 ? 4.552 15.311 20.578 1.00 61.66 124 ARG A O 1
ATOM 883 N N . LEU A 1 125 ? 3.036 13.681 20.894 1.00 58.19 125 LEU A N 1
ATOM 884 C CA . LEU A 1 125 ? 1.879 14.395 20.347 1.00 58.19 125 LEU A CA 1
ATOM 885 C C . LEU A 1 125 ? 0.999 15.028 21.432 1.00 58.19 125 LEU A C 1
ATOM 887 O O . LEU A 1 125 ? 0.111 15.808 21.097 1.00 58.19 125 LEU A O 1
ATOM 891 N N . ALA A 1 126 ? 1.228 14.717 22.712 1.00 52.94 126 ALA A N 1
ATOM 892 C CA . ALA A 1 126 ? 0.616 15.449 23.810 1.00 52.94 126 ALA A CA 1
ATOM 893 C C . ALA A 1 126 ? 1.030 16.933 23.705 1.00 52.94 126 ALA A C 1
ATOM 895 O O . ALA A 1 126 ? 2.231 17.213 23.658 1.00 52.94 126 ALA A O 1
ATOM 896 N N . PRO A 1 127 ? 0.076 17.880 23.613 1.00 50.75 127 PRO A N 1
ATOM 897 C CA . PRO A 1 127 ? 0.401 19.299 23.559 1.00 50.75 127 PRO A CA 1
ATOM 898 C C . PRO A 1 127 ? 1.213 19.678 24.799 1.00 50.75 127 PRO A C 1
ATOM 900 O O . PRO A 1 127 ? 0.894 19.236 25.903 1.00 50.75 127 PRO A O 1
ATOM 903 N N . GLY A 1 128 ? 2.282 20.450 24.588 1.00 48.62 128 GLY A N 1
ATOM 904 C CA . GLY A 1 128 ? 3.243 20.835 25.616 1.00 48.62 128 GLY A CA 1
ATOM 905 C C . GLY A 1 128 ? 2.559 21.358 26.875 1.00 48.62 128 GLY A C 1
ATOM 906 O O . GLY A 1 128 ? 1.998 22.450 26.883 1.00 48.62 128 GLY A O 1
ATOM 907 N N . ALA A 1 129 ? 2.636 20.575 27.946 1.00 46.66 129 ALA A N 1
ATOM 908 C CA . ALA A 1 129 ? 2.520 21.081 29.300 1.00 46.66 129 ALA A CA 1
ATOM 909 C C . ALA A 1 129 ? 3.873 21.703 29.673 1.00 46.66 129 ALA A C 1
ATOM 911 O O . ALA A 1 129 ? 4.638 21.102 30.414 1.00 46.66 129 ALA A O 1
ATOM 912 N N . ASP A 1 130 ? 4.194 22.842 29.061 1.00 50.28 130 ASP A N 1
ATOM 913 C CA . ASP A 1 130 ? 5.236 23.755 29.533 1.00 50.28 130 ASP A CA 1
ATOM 914 C C . ASP A 1 130 ? 4.995 25.130 28.899 1.00 50.28 130 ASP A C 1
ATOM 916 O O . ASP A 1 130 ? 5.486 25.438 27.816 1.00 50.28 130 ASP A O 1
ATOM 920 N N . ASP A 1 131 ? 4.136 25.906 29.562 1.00 46.38 131 ASP A N 1
ATOM 921 C CA . ASP A 1 131 ? 4.125 27.369 29.493 1.00 46.38 131 ASP A CA 1
ATOM 922 C C . ASP A 1 131 ? 3.384 27.908 30.735 1.00 46.38 131 ASP A C 1
ATOM 924 O O . ASP A 1 131 ? 2.210 28.278 30.657 1.00 46.38 131 ASP A O 1
ATOM 928 N N . ARG A 1 132 ? 4.034 27.843 31.911 1.00 37.00 132 ARG A N 1
ATOM 929 C CA . ARG A 1 132 ? 3.785 28.689 33.101 1.00 37.00 132 ARG A CA 1
ATOM 930 C C . ARG A 1 132 ? 5.001 28.744 34.016 1.00 37.00 132 ARG A C 1
ATOM 932 O O . ARG A 1 132 ? 5.519 27.662 34.355 1.00 37.00 132 ARG A O 1
#

Sequence (132 aa):
PRRPAAASGLEPAAVRRLHRALADLLPEGVTARTTHAWGVALSGGPVPALGFDADAGLAWADGTGDDGVAAGNLAGRTLAELLTGADGALTRLPWVVRGTPGRGTRASAPRRAGGTLAERIRGRLAPGADDR

Foldseek 3Di:
DDDPDPPDDDDPVVVVVVLVVCCVVPVVCNPPDDPDDDGDDFDADADWAWEADPVLLFTFIDNCGPVVVVSVVLRVVCVVCVLQVNPDPSVVDPRYDPDDDDPPHPGPPTDDPPDNVSVVVVVVPPPDPDDD

Secondary structure (DSSP, 8-state):
-PPPPPS----HHHHHHHHHHHHHH-GGGGGSPP-----------SS-EEEEETTTTEEEEE--GGGHHHHHHHHHHHHHHHHHT---GGGGSTTB--SS--TTS---PPP--SS-HHHHHHHHHS------